Protein AF-A0A9N7Z661-F1 (afdb_monomer_lite)

pLDDT: mean 93.1, std 9.08, range [54.59, 98.69]

Structure (mmCIF, N/CA/C/O backbone):
data_AF-A0A9N7Z661-F1
#
_entry.id   AF-A0A9N7Z661-F1
#
loop_
_atom_site.group_PDB
_atom_site.id
_atom_site.type_symbol
_atom_site.label_atom_id
_atom_site.label_alt_id
_atom_site.label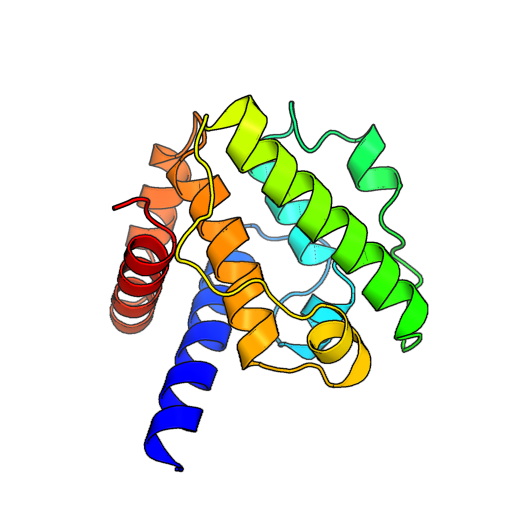_comp_id
_atom_site.label_asym_id
_atom_site.label_entity_id
_atom_site.label_seq_id
_atom_site.pdbx_PDB_ins_code
_atom_site.Cartn_x
_atom_site.Cartn_y
_atom_site.Cartn_z
_atom_site.occupancy
_atom_site.B_iso_or_equiv
_atom_site.auth_seq_id
_atom_site.auth_comp_id
_atom_site.auth_asym_id
_atom_site.auth_atom_id
_atom_site.pdbx_PDB_model_num
ATOM 1 N N . MET A 1 1 ? 18.258 19.732 -6.410 1.00 54.59 1 MET A N 1
ATOM 2 C CA . MET A 1 1 ? 17.556 18.615 -7.072 1.00 54.59 1 MET A CA 1
ATOM 3 C C . MET A 1 1 ? 17.837 17.339 -6.294 1.00 54.59 1 MET A C 1
ATOM 5 O O . MET A 1 1 ? 16.892 16.806 -5.746 1.00 54.59 1 MET A O 1
ATOM 9 N N . GLU A 1 2 ? 19.112 17.013 -6.052 1.00 55.97 2 GLU A N 1
ATOM 10 C CA . GLU A 1 2 ? 19.570 15.851 -5.256 1.00 55.97 2 GLU A CA 1
ATOM 11 C C . GLU A 1 2 ? 18.875 15.681 -3.888 1.00 55.97 2 GLU A C 1
ATOM 13 O O . GLU A 1 2 ? 18.360 14.616 -3.585 1.00 55.97 2 GLU A O 1
ATOM 18 N N . GLN A 1 3 ? 18.728 16.753 -3.103 1.00 57.50 3 GLN A N 1
ATOM 19 C CA . GLN A 1 3 ? 18.139 16.670 -1.755 1.00 57.50 3 GLN A CA 1
ATOM 20 C C . GLN A 1 3 ? 16.642 16.283 -1.724 1.00 57.50 3 GLN A C 1
ATOM 22 O O . GLN A 1 3 ? 16.152 15.809 -0.706 1.00 57.50 3 GLN A O 1
ATOM 27 N N . MET A 1 4 ? 15.901 16.509 -2.817 1.00 59.56 4 MET A N 1
ATOM 28 C CA . MET A 1 4 ? 14.478 16.147 -2.927 1.00 59.56 4 MET A CA 1
ATOM 29 C C . MET A 1 4 ? 14.307 14.684 -3.356 1.00 59.56 4 MET A C 1
ATOM 31 O O . MET A 1 4 ? 13.328 14.040 -2.981 1.00 59.56 4 MET A O 1
ATOM 35 N N . ASP A 1 5 ? 15.254 14.172 -4.138 1.00 61.59 5 ASP A N 1
ATOM 36 C CA . ASP A 1 5 ? 15.250 12.791 -4.616 1.00 61.59 5 ASP A CA 1
ATOM 37 C C . ASP A 1 5 ? 15.665 11.828 -3.488 1.00 61.59 5 ASP A C 1
ATOM 39 O O . ASP A 1 5 ? 15.065 10.761 -3.340 1.00 61.59 5 ASP A O 1
ATOM 43 N N . ASP A 1 6 ? 16.571 12.260 -2.602 1.00 72.25 6 ASP A N 1
ATOM 44 C CA . ASP A 1 6 ? 16.937 11.527 -1.381 1.00 72.25 6 ASP A CA 1
ATOM 45 C C . ASP A 1 6 ? 15.733 11.324 -0.446 1.00 72.25 6 ASP A C 1
ATOM 47 O O . ASP A 1 6 ? 15.473 10.213 0.009 1.00 72.25 6 ASP A O 1
ATOM 51 N N . VAL A 1 7 ? 14.939 12.373 -0.197 1.00 75.56 7 VAL A N 1
ATOM 52 C CA . VAL A 1 7 ? 13.771 12.302 0.707 1.00 75.56 7 VAL A CA 1
ATOM 53 C C . VAL A 1 7 ? 12.714 11.322 0.192 1.00 75.56 7 VAL A C 1
ATOM 55 O O . VAL A 1 7 ? 12.142 10.555 0.966 1.00 75.56 7 VAL A O 1
ATOM 58 N N . LYS A 1 8 ? 12.459 11.316 -1.119 1.00 78.00 8 LYS A N 1
ATOM 59 C CA . LYS A 1 8 ? 11.474 10.413 -1.735 1.00 78.00 8 LYS A CA 1
ATOM 60 C C . LYS A 1 8 ? 11.941 8.959 -1.735 1.00 78.00 8 LYS A C 1
ATOM 62 O O . LYS A 1 8 ? 11.125 8.058 -1.563 1.00 78.00 8 LYS A O 1
ATOM 67 N N . THR A 1 9 ? 13.243 8.742 -1.895 1.00 84.75 9 THR A N 1
ATOM 68 C CA . THR A 1 9 ? 13.846 7.408 -1.806 1.00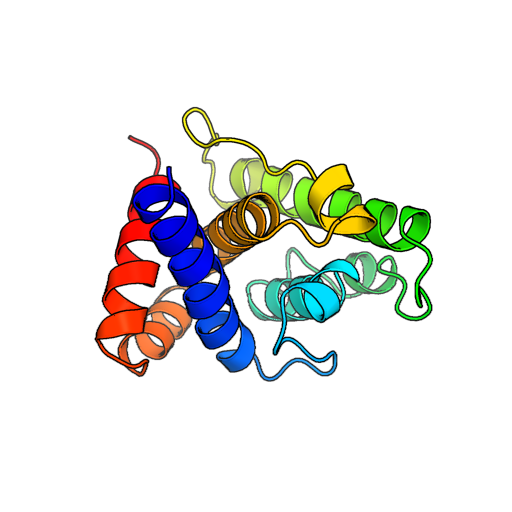 84.75 9 THR A CA 1
ATOM 69 C C . THR A 1 9 ? 13.733 6.866 -0.379 1.00 84.75 9 THR A C 1
ATOM 71 O O . THR A 1 9 ? 13.222 5.767 -0.178 1.00 84.75 9 THR A O 1
ATOM 74 N N . VAL A 1 10 ? 14.055 7.690 0.624 1.00 93.19 10 VAL A N 1
ATOM 75 C CA . VAL A 1 10 ? 13.899 7.340 2.047 1.00 93.19 10 VAL A CA 1
ATOM 76 C C . VAL A 1 10 ? 12.447 6.997 2.399 1.00 93.19 10 VAL A C 1
ATOM 78 O O . VAL A 1 10 ? 12.209 6.072 3.180 1.00 93.19 10 VAL A O 1
ATOM 81 N N . LEU A 1 11 ? 11.467 7.701 1.820 1.00 94.44 11 LEU A N 1
ATOM 82 C CA . LEU A 1 11 ? 10.047 7.397 2.009 1.00 94.44 11 LEU A CA 1
ATOM 83 C C . LEU A 1 11 ? 9.706 5.970 1.568 1.00 94.44 11 LEU A C 1
ATOM 85 O O . LEU A 1 11 ? 9.192 5.193 2.372 1.00 94.44 11 LEU A O 1
ATOM 89 N N . VAL A 1 12 ? 9.976 5.616 0.308 1.00 95.88 12 VAL A N 1
ATOM 90 C CA . VAL A 1 12 ? 9.593 4.293 -0.211 1.00 95.88 12 VAL A CA 1
ATOM 91 C C . VAL A 1 12 ? 10.352 3.169 0.492 1.00 95.88 12 VAL A C 1
ATOM 93 O O . VAL A 1 12 ? 9.749 2.149 0.811 1.00 95.88 12 VAL A O 1
ATOM 96 N N . GLU A 1 13 ? 11.630 3.368 0.819 1.00 96.38 13 GLU A N 1
ATOM 97 C CA . GLU A 1 13 ? 12.434 2.396 1.568 1.00 96.38 13 GLU A CA 1
ATOM 98 C C . GLU A 1 13 ? 11.883 2.168 2.982 1.00 96.38 13 GLU A C 1
ATOM 100 O O . GLU A 1 13 ? 11.725 1.027 3.416 1.00 96.38 13 GLU A O 1
ATOM 105 N N . SER A 1 14 ? 11.500 3.238 3.683 1.00 97.56 14 SER A N 1
ATOM 106 C CA . SER A 1 14 ? 10.907 3.138 5.024 1.00 97.56 14 SER A CA 1
ATOM 107 C C . SER A 1 14 ? 9.547 2.434 4.994 1.00 97.56 14 SER A C 1
ATOM 109 O O . SER A 1 14 ? 9.238 1.617 5.864 1.00 97.56 14 SER A O 1
ATOM 111 N N . LEU A 1 15 ? 8.733 2.710 3.972 1.00 97.88 15 LEU A N 1
ATOM 112 C CA . LEU A 1 15 ? 7.441 2.049 3.783 1.00 97.88 15 LEU A CA 1
ATOM 113 C C . LEU A 1 15 ? 7.589 0.584 3.357 1.00 97.88 15 LEU A C 1
ATOM 115 O O . LEU A 1 15 ? 6.756 -0.238 3.733 1.00 97.88 15 LEU A O 1
ATOM 119 N N . ILE A 1 16 ? 8.655 0.237 2.633 1.00 97.94 16 ILE A N 1
ATOM 120 C CA . ILE A 1 16 ? 9.034 -1.151 2.348 1.00 97.94 16 ILE A CA 1
ATOM 121 C C . ILE A 1 16 ? 9.347 -1.896 3.652 1.00 97.94 16 ILE A C 1
ATOM 123 O O . ILE A 1 16 ? 8.807 -2.979 3.872 1.00 97.94 16 ILE A O 1
ATOM 127 N N . VAL A 1 17 ? 10.150 -1.308 4.547 1.00 97.94 17 VAL A N 1
ATOM 128 C CA . VAL A 1 17 ? 10.456 -1.905 5.862 1.00 97.94 17 VAL A CA 1
ATOM 129 C C . VAL A 1 17 ? 9.179 -2.139 6.670 1.00 97.94 17 VAL A C 1
ATOM 131 O O . VAL A 1 17 ? 9.000 -3.204 7.259 1.00 97.94 17 VAL A O 1
ATOM 134 N N . TRP A 1 18 ? 8.250 -1.180 6.664 1.00 98.06 18 TRP A N 1
ATOM 135 C CA . TRP A 1 18 ? 6.940 -1.372 7.282 1.00 98.06 18 TRP A CA 1
ATOM 136 C C . TRP A 1 18 ? 6.143 -2.508 6.618 1.00 98.06 18 TRP A C 1
ATOM 138 O O . TRP A 1 18 ? 5.609 -3.366 7.320 1.00 98.06 18 TRP A O 1
ATOM 148 N N . LEU A 1 19 ? 6.089 -2.572 5.285 1.00 98.06 19 LEU A N 1
ATOM 149 C CA . LEU A 1 19 ? 5.342 -3.607 4.563 1.00 98.06 19 LEU A CA 1
ATOM 150 C C . LEU A 1 19 ? 5.889 -5.020 4.834 1.00 98.06 19 LEU A C 1
ATOM 152 O O . LEU A 1 19 ? 5.121 -5.977 4.917 1.00 98.06 19 LEU A O 1
ATOM 156 N N . GLN A 1 20 ? 7.196 -5.163 5.050 1.00 97.88 20 GLN A N 1
ATOM 157 C CA . GLN A 1 20 ? 7.816 -6.448 5.396 1.00 97.88 20 GLN A CA 1
ATOM 158 C C . GLN A 1 20 ? 7.285 -7.045 6.704 1.00 97.88 20 GLN A C 1
ATOM 160 O O . GLN A 1 20 ? 7.305 -8.265 6.870 1.00 97.88 20 GLN A O 1
ATOM 165 N N . THR A 1 21 ? 6.742 -6.226 7.611 1.00 97.75 21 THR A N 1
ATOM 166 C CA . THR A 1 21 ? 6.152 -6.712 8.872 1.00 97.75 21 THR A CA 1
ATOM 167 C C . THR A 1 21 ? 4.944 -7.631 8.660 1.00 97.75 21 THR A C 1
ATOM 169 O O . THR A 1 21 ? 4.641 -8.453 9.525 1.00 97.75 21 THR A O 1
ATOM 172 N N . PHE A 1 22 ? 4.300 -7.565 7.488 1.00 97.31 22 PHE A N 1
ATOM 173 C CA . PHE A 1 22 ? 3.200 -8.452 7.102 1.00 97.31 22 PHE A CA 1
ATOM 174 C C . PHE A 1 22 ? 3.656 -9.873 6.745 1.00 97.31 22 PHE A C 1
ATOM 176 O O . PHE A 1 22 ? 2.812 -10.757 6.611 1.00 97.31 22 PHE A O 1
ATOM 183 N N . ASN A 1 23 ? 4.965 -10.116 6.579 1.00 96.44 23 ASN A N 1
ATOM 184 C CA . ASN A 1 23 ? 5.526 -11.428 6.232 1.00 96.44 23 ASN A CA 1
ATOM 185 C C . ASN A 1 23 ? 4.782 -12.099 5.059 1.00 96.44 23 ASN A C 1
ATOM 187 O O . ASN A 1 23 ? 4.379 -13.263 5.127 1.00 96.44 23 ASN A O 1
ATOM 191 N N . THR A 1 24 ? 4.540 -11.328 3.997 1.00 96.25 24 THR A N 1
ATOM 192 C CA . THR A 1 24 ? 3.810 -11.781 2.812 1.00 96.25 24 THR A CA 1
ATOM 193 C C . THR A 1 24 ? 4.552 -12.909 2.099 1.00 96.25 24 THR A C 1
ATOM 195 O O . THR A 1 24 ? 5.777 -12.989 2.136 1.00 96.25 24 THR A O 1
ATOM 198 N N . ALA A 1 25 ? 3.812 -13.784 1.414 1.00 95.50 25 ALA A N 1
ATOM 199 C CA . ALA A 1 25 ? 4.421 -14.873 0.651 1.00 95.50 25 ALA A CA 1
ATOM 200 C C . ALA A 1 25 ? 5.215 -14.350 -0.557 1.00 95.50 25 ALA A C 1
ATOM 202 O O . ALA A 1 25 ? 6.233 -14.930 -0.929 1.00 95.50 25 ALA A O 1
ATOM 203 N N . ALA A 1 26 ? 4.743 -13.264 -1.176 1.00 95.38 26 ALA A N 1
ATOM 204 C CA . ALA A 1 26 ? 5.498 -12.554 -2.197 1.00 95.38 26 ALA A CA 1
ATOM 205 C C . ALA A 1 26 ? 6.574 -11.658 -1.556 1.00 95.38 26 ALA A C 1
ATOM 207 O O . ALA A 1 26 ? 6.306 -11.039 -0.520 1.00 95.38 26 ALA A O 1
ATOM 208 N N . PRO A 1 27 ? 7.766 -11.562 -2.170 1.00 94.50 27 PRO A N 1
ATOM 209 C CA . PRO A 1 27 ? 8.843 -10.724 -1.664 1.00 94.50 27 PRO A CA 1
ATOM 210 C C . PRO A 1 27 ? 8.490 -9.233 -1.771 1.00 94.50 27 PRO A C 1
ATOM 212 O O . PRO A 1 27 ? 7.746 -8.811 -2.658 1.00 94.50 27 PRO A O 1
ATOM 215 N N . CYS A 1 28 ? 9.015 -8.441 -0.838 1.00 95.25 28 CYS A N 1
ATOM 216 C CA . CYS A 1 28 ? 8.805 -6.995 -0.753 1.00 95.25 28 CYS A CA 1
ATOM 217 C C . CYS A 1 28 ? 10.036 -6.286 -0.167 1.00 95.25 28 CYS A C 1
ATOM 219 O O . CYS A 1 28 ? 9.942 -5.513 0.778 1.00 95.25 28 CYS A O 1
ATOM 221 N N . THR A 1 29 ? 11.221 -6.591 -0.684 1.00 94.56 29 THR A N 1
ATOM 222 C CA . THR A 1 29 ? 12.503 -6.011 -0.252 1.00 94.56 29 THR A CA 1
ATOM 223 C C . THR A 1 29 ? 12.979 -4.859 -1.118 1.00 94.56 29 THR A C 1
ATOM 225 O O . THR A 1 29 ? 13.731 -4.012 -0.642 1.00 94.56 29 THR A O 1
ATOM 228 N N . THR A 1 30 ? 12.509 -4.785 -2.361 1.00 95.00 30 THR A N 1
ATOM 229 C CA . THR A 1 30 ? 12.862 -3.719 -3.301 1.00 95.00 30 THR A CA 1
ATOM 230 C C . THR A 1 30 ? 11.621 -3.128 -3.959 1.00 95.00 30 THR A C 1
ATOM 232 O O . THR A 1 30 ? 10.563 -3.758 -4.005 1.00 95.00 30 THR A O 1
ATOM 235 N N . VAL A 1 31 ? 11.757 -1.923 -4.519 1.00 94.75 31 VAL A N 1
ATOM 236 C CA . VAL A 1 31 ? 10.684 -1.278 -5.294 1.00 94.75 31 VAL A CA 1
ATOM 237 C C . VAL A 1 31 ? 10.249 -2.158 -6.470 1.00 94.75 31 VAL A C 1
ATOM 239 O O . VAL A 1 31 ? 9.057 -2.292 -6.735 1.00 94.75 31 VAL A O 1
ATOM 242 N N . GLU A 1 32 ? 11.200 -2.821 -7.131 1.00 94.81 32 GLU A N 1
ATOM 243 C CA . GLU A 1 32 ? 10.934 -3.680 -8.284 1.00 94.81 32 GLU A CA 1
ATOM 244 C C . GLU A 1 32 ? 10.034 -4.874 -7.934 1.00 94.81 32 GLU A C 1
ATOM 246 O O . GLU A 1 32 ? 9.106 -5.192 -8.680 1.00 94.81 32 GLU A O 1
ATOM 251 N N . GLU A 1 33 ? 10.217 -5.483 -6.761 1.00 94.62 33 GLU A N 1
ATOM 252 C CA . GLU A 1 33 ? 9.374 -6.593 -6.294 1.00 94.62 33 GLU A CA 1
ATOM 253 C C . GLU A 1 33 ? 7.921 -6.155 -6.032 1.00 94.62 33 GLU A C 1
ATOM 255 O O . GLU A 1 33 ? 6.972 -6.904 -6.306 1.00 94.62 33 GLU A O 1
ATOM 260 N N . LEU A 1 34 ? 7.722 -4.909 -5.587 1.00 95.19 34 LEU A N 1
ATOM 261 C CA . LEU A 1 34 ? 6.393 -4.343 -5.342 1.00 95.19 34 LEU A CA 1
ATOM 262 C C . LEU A 1 34 ? 5.594 -4.093 -6.621 1.00 95.19 34 LEU A C 1
ATOM 264 O O . LEU A 1 34 ? 4.361 -4.124 -6.580 1.00 95.19 34 LEU A O 1
ATOM 268 N N . THR A 1 35 ? 6.266 -3.893 -7.759 1.00 96.44 35 THR A N 1
ATOM 269 C CA . THR A 1 35 ? 5.610 -3.579 -9.043 1.00 96.44 35 THR A CA 1
ATOM 270 C C . THR A 1 35 ? 4.628 -4.658 -9.495 1.00 96.44 35 THR A C 1
ATOM 272 O O . THR A 1 35 ? 3.686 -4.380 -10.234 1.00 96.44 35 THR A O 1
ATOM 275 N N . THR A 1 36 ? 4.792 -5.893 -9.013 1.00 96.69 36 THR A N 1
ATOM 276 C CA . THR A 1 36 ? 3.868 -7.005 -9.275 1.00 96.69 36 THR A CA 1
ATOM 277 C C . THR A 1 36 ? 2.475 -6.785 -8.672 1.00 96.69 36 THR A C 1
ATOM 279 O O . THR A 1 36 ? 1.495 -7.365 -9.148 1.00 96.69 36 THR A O 1
ATOM 282 N N . GLY A 1 37 ? 2.377 -5.966 -7.619 1.00 97.06 37 GLY A N 1
ATOM 283 C CA . GLY A 1 37 ? 1.174 -5.756 -6.814 1.00 97.06 37 GLY A CA 1
ATOM 284 C C . GLY A 1 37 ? 0.817 -6.927 -5.892 1.00 97.06 37 GLY A C 1
ATOM 285 O O . GLY A 1 37 ? -0.131 -6.811 -5.118 1.00 97.06 37 GLY A O 1
ATOM 286 N N . VAL A 1 38 ? 1.559 -8.041 -5.933 1.00 98.00 38 VAL A N 1
ATOM 287 C CA . VAL A 1 38 ? 1.210 -9.268 -5.201 1.00 98.00 38 VAL A CA 1
ATOM 288 C C . VAL A 1 38 ? 1.421 -9.089 -3.698 1.00 98.00 38 VAL A C 1
ATOM 290 O O . VAL A 1 38 ? 0.475 -9.282 -2.937 1.00 98.00 38 VAL A O 1
ATOM 293 N N . ALA A 1 39 ? 2.609 -8.658 -3.261 1.00 98.06 39 ALA A N 1
ATOM 294 C CA . ALA A 1 39 ? 2.883 -8.428 -1.838 1.00 98.06 39 ALA A CA 1
ATOM 295 C C . ALA A 1 39 ? 1.932 -7.378 -1.239 1.00 98.06 39 ALA A C 1
ATOM 297 O O . ALA A 1 39 ? 1.346 -7.597 -0.182 1.00 98.06 39 ALA A O 1
ATOM 298 N N . ILE A 1 40 ? 1.679 -6.288 -1.973 1.00 98.19 40 ILE A N 1
ATOM 299 C CA . ILE A 1 40 ? 0.726 -5.246 -1.564 1.00 98.19 40 ILE A CA 1
ATOM 300 C C . ILE A 1 40 ? -0.683 -5.827 -1.392 1.00 98.19 40 ILE A C 1
ATOM 302 O O . ILE A 1 40 ? -1.335 -5.574 -0.383 1.00 98.19 40 ILE A O 1
ATOM 306 N N . SER A 1 41 ? -1.151 -6.641 -2.344 1.00 98.56 41 SER A N 1
ATOM 307 C CA . SER A 1 41 ? -2.478 -7.257 -2.243 1.00 98.56 41 SER A CA 1
ATOM 308 C C . SER A 1 41 ? -2.605 -8.230 -1.067 1.00 98.56 41 SER A C 1
ATOM 310 O O . SER A 1 41 ? -3.637 -8.257 -0.402 1.00 98.56 41 SER A O 1
ATOM 312 N N . GLN A 1 42 ? -1.540 -8.973 -0.758 1.00 98.56 42 GLN A N 1
ATOM 313 C CA . GLN A 1 42 ? -1.495 -9.877 0.392 1.00 98.56 42 GLN A CA 1
ATOM 314 C C . GLN A 1 42 ? -1.520 -9.104 1.716 1.00 98.56 42 GLN A C 1
ATOM 316 O O . GLN A 1 42 ? -2.223 -9.508 2.639 1.00 98.56 42 GLN A O 1
ATOM 321 N N . ALA A 1 43 ? -0.803 -7.981 1.805 1.00 98.56 43 ALA A N 1
ATOM 322 C CA . ALA A 1 43 ? -0.855 -7.103 2.971 1.00 98.56 43 ALA A CA 1
ATOM 323 C C . ALA A 1 43 ? -2.252 -6.485 3.151 1.00 98.56 43 ALA A C 1
ATOM 325 O O . ALA A 1 43 ? -2.784 -6.500 4.255 1.00 98.56 43 ALA A O 1
ATOM 326 N N . LEU A 1 44 ? -2.895 -6.023 2.072 1.00 98.69 44 LEU A N 1
ATOM 327 C CA . LEU A 1 44 ? -4.271 -5.510 2.115 1.00 98.69 44 LEU A CA 1
ATOM 328 C C . LEU A 1 44 ? -5.279 -6.559 2.599 1.00 98.69 44 LEU A C 1
ATOM 330 O O . LEU A 1 44 ? -6.084 -6.267 3.480 1.00 98.69 44 LEU A O 1
ATOM 334 N N . HIS A 1 45 ? -5.182 -7.793 2.099 1.00 98.62 45 HIS A N 1
ATOM 335 C CA . HIS A 1 45 ? -5.984 -8.911 2.601 1.00 98.62 45 HIS A CA 1
ATOM 336 C C . HIS A 1 45 ? -5.757 -9.156 4.100 1.00 98.62 45 HIS A C 1
ATOM 338 O O . HIS A 1 45 ? -6.701 -9.408 4.844 1.00 98.62 45 HIS A O 1
ATOM 344 N N . GLN A 1 46 ? -4.516 -9.025 4.579 1.00 98.31 46 GLN A N 1
ATOM 345 C CA . GLN A 1 46 ? -4.234 -9.103 6.010 1.00 98.31 46 GLN A CA 1
ATOM 346 C C . GLN A 1 46 ? -4.790 -7.918 6.802 1.00 98.31 46 GLN A C 1
ATOM 348 O O . GLN A 1 46 ? -5.129 -8.144 7.958 1.00 98.31 46 GLN A O 1
ATOM 353 N N . ILE A 1 47 ? -4.881 -6.709 6.229 1.00 98.25 47 ILE A N 1
ATOM 354 C CA . ILE A 1 47 ? -5.430 -5.491 6.865 1.00 98.25 47 ILE A CA 1
ATOM 355 C C . ILE A 1 47 ? -6.922 -5.638 7.136 1.00 98.25 47 ILE A C 1
ATOM 357 O O . ILE A 1 47 ? -7.374 -5.439 8.267 1.00 98.25 47 ILE A O 1
ATOM 361 N N . ASP A 1 48 ? -7.680 -6.032 6.122 1.00 97.94 48 ASP A N 1
ATOM 362 C CA . ASP A 1 48 ? -9.115 -6.257 6.247 1.00 97.94 48 ASP A CA 1
ATOM 363 C C . ASP A 1 48 ? -9.559 -7.383 5.300 1.00 97.94 48 ASP A C 1
ATOM 365 O O . ASP A 1 48 ? -9.882 -7.122 4.139 1.00 97.94 48 ASP A O 1
ATOM 369 N N . PRO A 1 49 ? -9.593 -8.640 5.775 1.00 97.44 49 PRO A N 1
ATOM 370 C CA . PRO A 1 49 ? -9.975 -9.778 4.944 1.00 97.44 49 PRO A CA 1
ATOM 371 C C . PRO A 1 49 ? -11.469 -9.798 4.600 1.00 97.44 49 PRO A C 1
ATOM 373 O O . PRO A 1 49 ? -11.867 -10.568 3.728 1.00 97.44 49 PRO A O 1
ATOM 376 N N . ALA A 1 50 ? -12.306 -8.994 5.271 1.00 97.12 50 ALA A N 1
ATOM 377 C CA . ALA A 1 50 ? -13.721 -8.884 4.929 1.00 97.12 50 ALA A CA 1
ATOM 378 C C . ALA A 1 50 ? -13.927 -8.004 3.688 1.00 97.12 50 ALA A C 1
ATOM 380 O O . ALA A 1 50 ? -14.827 -8.275 2.895 1.00 97.12 50 ALA A O 1
ATOM 381 N N . TRP A 1 51 ? -13.088 -6.979 3.511 1.00 98.12 51 TRP A N 1
ATOM 382 C CA . TRP A 1 51 ? -13.123 -6.101 2.341 1.00 98.12 51 TRP A CA 1
ATOM 383 C C . TRP A 1 51 ? -12.222 -6.582 1.202 1.00 98.12 51 TRP A C 1
ATOM 385 O O . TRP A 1 51 ? -12.650 -6.733 0.057 1.00 98.12 51 TRP A O 1
ATOM 395 N N . PHE A 1 52 ? -10.956 -6.841 1.515 1.00 98.19 52 PHE A N 1
ATOM 396 C CA . PHE A 1 52 ? -9.952 -7.321 0.573 1.00 98.19 52 PHE A CA 1
ATOM 397 C C . PHE A 1 52 ? -9.998 -8.848 0.502 1.00 98.19 52 PHE A C 1
ATOM 399 O O . PHE A 1 52 ? -8.999 -9.506 0.765 1.00 98.19 52 PHE A O 1
ATOM 406 N N . ASP A 1 53 ? -11.164 -9.415 0.198 1.00 98.31 53 ASP A N 1
ATOM 407 C CA . ASP A 1 53 ? -11.452 -10.846 0.340 1.00 98.31 53 ASP A CA 1
ATOM 408 C C . ASP A 1 53 ? -10.653 -11.770 -0.608 1.00 98.31 53 ASP A C 1
ATOM 410 O O . ASP A 1 53 ? -9.951 -11.335 -1.528 1.00 98.31 53 ASP A O 1
ATOM 414 N N . ASP A 1 54 ? -10.777 -13.087 -0.402 1.00 98.12 54 ASP A N 1
ATOM 415 C CA . ASP A 1 54 ? -10.146 -14.108 -1.255 1.00 98.12 54 ASP A CA 1
ATOM 416 C C . ASP A 1 54 ? -10.571 -13.994 -2.730 1.00 98.12 54 ASP A C 1
ATOM 418 O O . ASP A 1 54 ? -9.798 -14.293 -3.647 1.00 98.12 54 ASP A O 1
ATOM 422 N N . GLY A 1 55 ? -11.810 -13.558 -2.977 1.00 98.12 55 GLY A N 1
ATOM 423 C CA . GLY A 1 55 ? -12.373 -13.401 -4.313 1.00 98.12 55 GLY A CA 1
ATOM 424 C C . GLY A 1 55 ? -11.742 -12.247 -5.090 1.00 98.12 55 GLY A C 1
ATOM 425 O O . GLY A 1 55 ? -11.572 -12.345 -6.309 1.00 98.12 55 GLY A O 1
ATOM 426 N N . TRP A 1 56 ? -11.383 -11.163 -4.409 1.00 98.38 56 TRP A N 1
ATOM 427 C CA . TRP A 1 56 ? -10.595 -10.067 -4.948 1.00 98.38 56 TRP A CA 1
ATOM 428 C C . TRP A 1 56 ? -9.124 -10.457 -5.078 1.00 98.38 56 TRP A C 1
ATOM 430 O O . TRP A 1 56 ? -8.555 -10.286 -6.162 1.00 98.38 56 TRP A O 1
ATOM 440 N N . LEU A 1 57 ? -8.528 -11.027 -4.027 1.00 98.19 57 LEU A N 1
ATOM 441 C CA . LEU A 1 57 ? -7.119 -11.417 -4.009 1.00 98.19 57 LEU A CA 1
ATOM 442 C C . LEU A 1 57 ? -6.802 -12.402 -5.145 1.00 98.19 57 LEU A C 1
ATOM 444 O O . LEU A 1 57 ? -5.819 -12.228 -5.863 1.00 98.19 57 LEU A O 1
ATOM 448 N N . GLY A 1 58 ? -7.695 -13.363 -5.409 1.00 97.69 58 GLY A N 1
ATOM 449 C CA . GLY A 1 58 ? -7.578 -14.314 -6.519 1.00 97.69 58 GLY A CA 1
ATOM 450 C C . GLY A 1 58 ? -7.614 -13.690 -7.925 1.00 97.69 58 GLY A C 1
ATOM 451 O O . GLY A 1 58 ? -7.305 -14.366 -8.906 1.00 97.69 58 GLY A O 1
ATOM 452 N N . ARG A 1 59 ? -7.967 -12.402 -8.065 1.00 97.62 59 ARG A N 1
ATOM 453 C CA . ARG A 1 59 ? -7.902 -11.664 -9.344 1.00 97.62 59 ARG A CA 1
ATOM 454 C C . ARG A 1 59 ? -6.528 -11.050 -9.599 1.00 97.62 59 ARG A C 1
ATOM 456 O O . ARG A 1 59 ? -6.304 -10.550 -10.712 1.00 97.62 59 ARG A O 1
ATOM 463 N N . ILE A 1 60 ? -5.646 -11.023 -8.603 1.00 98.19 60 ILE A N 1
ATOM 464 C CA . ILE A 1 60 ? -4.271 -10.543 -8.730 1.00 98.19 60 ILE A CA 1
ATOM 465 C C . ILE A 1 60 ? -3.429 -11.674 -9.318 1.00 98.19 60 ILE A C 1
ATOM 467 O O . ILE A 1 60 ? -3.362 -12.771 -8.772 1.00 98.19 60 ILE A O 1
ATOM 471 N N . LYS A 1 61 ? -2.811 -11.420 -10.474 1.00 96.56 61 LYS A N 1
ATOM 472 C CA . LYS A 1 61 ? -1.972 -12.421 -11.143 1.00 96.56 61 LYS A CA 1
ATOM 473 C C . LYS A 1 61 ? -0.612 -12.498 -10.467 1.00 96.56 61 LYS A C 1
ATOM 475 O O . LYS A 1 61 ? -0.003 -11.458 -10.232 1.00 96.56 61 LYS A O 1
ATOM 480 N N . THR A 1 62 ? -0.130 -13.704 -10.203 1.00 94.19 62 THR A N 1
ATOM 481 C CA . THR A 1 62 ? 1.194 -13.937 -9.609 1.00 94.19 62 THR A CA 1
ATOM 482 C C . THR A 1 62 ? 2.265 -14.217 -10.665 1.00 94.19 62 THR A C 1
ATOM 484 O O . THR A 1 62 ? 3.431 -13.914 -10.446 1.00 94.19 62 THR A O 1
ATOM 487 N N . ASP A 1 63 ? 1.867 -14.718 -11.832 1.00 92.31 63 ASP A N 1
ATOM 488 C CA . ASP A 1 63 ? 2.693 -15.060 -12.994 1.00 92.31 63 ASP A CA 1
ATOM 489 C C . ASP A 1 63 ? 2.858 -13.869 -13.954 1.00 92.31 63 ASP A C 1
ATOM 491 O O . ASP A 1 63 ? 2.530 -13.931 -15.140 1.00 92.31 63 ASP A O 1
ATOM 495 N N . VAL A 1 64 ? 3.303 -12.728 -13.421 1.00 89.94 64 VAL A N 1
ATOM 496 C CA . VAL A 1 64 ? 3.413 -11.475 -14.193 1.00 89.94 64 VAL A CA 1
ATOM 497 C C . VAL A 1 64 ? 4.826 -11.151 -14.677 1.00 89.94 64 VAL A C 1
ATOM 499 O O . VAL A 1 64 ? 4.951 -10.214 -15.467 1.00 89.94 64 VAL A O 1
ATOM 502 N N . ASP A 1 65 ? 5.837 -11.929 -14.261 1.00 86.44 65 ASP A N 1
ATOM 503 C CA . ASP A 1 65 ? 7.270 -11.810 -14.595 1.00 86.44 65 ASP A CA 1
ATOM 504 C C . ASP A 1 65 ? 7.690 -10.352 -14.871 1.00 86.44 65 ASP A C 1
ATOM 506 O O . ASP A 1 65 ? 7.396 -9.471 -14.065 1.00 86.44 65 ASP A O 1
ATOM 510 N N . ASP A 1 66 ? 8.297 -10.063 -16.025 1.00 89.50 66 ASP A N 1
ATOM 511 C CA . ASP A 1 66 ? 8.681 -8.710 -16.458 1.00 89.50 66 ASP A CA 1
ATOM 512 C C . ASP A 1 66 ? 7.614 -8.024 -17.328 1.00 89.50 66 ASP A C 1
ATOM 514 O O . ASP A 1 66 ? 7.848 -6.989 -17.957 1.00 89.50 66 ASP A O 1
ATOM 518 N N . ASN A 1 67 ? 6.402 -8.581 -17.392 1.00 95.56 67 ASN A N 1
ATOM 519 C CA . ASN A 1 67 ? 5.331 -8.017 -18.201 1.00 95.56 67 ASN A CA 1
ATOM 520 C C . ASN A 1 67 ? 4.681 -6.826 -17.487 1.00 95.56 67 ASN A C 1
ATOM 522 O O . ASN A 1 67 ? 3.664 -6.959 -16.799 1.00 95.56 67 ASN A O 1
ATOM 526 N N . TRP A 1 68 ? 5.234 -5.635 -17.721 1.00 95.88 68 TRP A N 1
ATOM 527 C CA . TRP A 1 68 ? 4.761 -4.384 -17.123 1.00 95.88 68 TRP A CA 1
ATOM 528 C C . TRP A 1 68 ? 3.261 -4.131 -17.337 1.00 95.88 68 TRP A C 1
ATOM 530 O O . TRP A 1 68 ? 2.601 -3.570 -16.470 1.00 95.88 68 TRP A O 1
ATOM 540 N N . ARG A 1 69 ? 2.656 -4.609 -18.437 1.00 96.94 69 ARG A N 1
ATOM 541 C CA . ARG A 1 69 ? 1.206 -4.458 -18.658 1.00 96.94 69 ARG A CA 1
ATOM 542 C C . ARG A 1 69 ? 0.383 -5.303 -17.693 1.00 96.94 69 ARG A C 1
ATOM 544 O O . ARG A 1 69 ? -0.695 -4.880 -17.275 1.00 96.94 69 ARG A O 1
ATOM 551 N N . LEU A 1 70 ? 0.854 -6.503 -17.354 1.00 97.50 70 LEU A N 1
ATOM 552 C CA . LEU A 1 70 ? 0.202 -7.346 -16.352 1.00 97.50 70 LEU A CA 1
ATOM 553 C C . LEU A 1 70 ? 0.402 -6.777 -14.945 1.00 97.50 70 LEU A C 1
ATOM 555 O O . LEU A 1 70 ? -0.582 -6.674 -14.211 1.00 97.50 70 LEU A O 1
ATOM 559 N N . LYS A 1 71 ? 1.620 -6.321 -14.627 1.00 98.00 71 LYS A N 1
ATOM 560 C CA . LYS A 1 71 ? 1.934 -5.562 -13.405 1.00 98.00 71 LYS A CA 1
ATOM 561 C C . LYS A 1 71 ? 0.997 -4.360 -13.238 1.00 98.00 71 LYS A C 1
ATOM 563 O O . LYS A 1 71 ? 0.261 -4.274 -12.260 1.00 98.00 71 LYS A O 1
ATOM 568 N N . MET A 1 72 ? 0.897 -3.507 -14.260 1.00 98.12 72 MET A N 1
ATOM 569 C CA . MET A 1 72 ? -0.000 -2.347 -14.281 1.00 98.12 72 MET A CA 1
ATOM 570 C C . MET A 1 72 ? -1.461 -2.742 -14.037 1.00 98.12 72 MET A C 1
ATOM 572 O O . MET A 1 72 ? -2.171 -2.077 -13.288 1.00 98.12 72 MET A O 1
ATOM 576 N N . ASN A 1 73 ? -1.937 -3.827 -14.654 1.00 98.12 73 ASN A N 1
ATOM 577 C CA . ASN A 1 73 ? -3.308 -4.297 -14.455 1.00 98.12 73 ASN A CA 1
ATOM 578 C C . ASN A 1 73 ? -3.571 -4.772 -13.020 1.00 98.12 73 ASN A C 1
ATOM 580 O O . ASN A 1 73 ? -4.685 -4.592 -12.528 1.00 98.12 73 ASN A O 1
ATOM 584 N N . ASN A 1 74 ? -2.587 -5.378 -12.354 1.00 98.50 74 ASN A N 1
ATOM 585 C CA . ASN A 1 74 ? -2.691 -5.698 -10.932 1.00 98.50 74 ASN A CA 1
ATOM 586 C C . ASN A 1 74 ? -2.746 -4.417 -10.092 1.00 98.50 74 ASN A C 1
ATOM 588 O O . ASN A 1 74 ? -3.675 -4.253 -9.305 1.00 98.50 74 ASN A O 1
ATOM 592 N N . LEU A 1 75 ? -1.822 -3.479 -10.315 1.00 98.50 75 LEU A N 1
ATOM 593 C CA . LEU A 1 75 ? -1.757 -2.222 -9.563 1.00 98.50 75 LEU A CA 1
ATOM 594 C C . LEU A 1 75 ? -3.018 -1.364 -9.732 1.00 98.50 75 LEU A C 1
ATOM 596 O O . LEU A 1 75 ? -3.480 -0.770 -8.765 1.00 98.50 75 LEU A O 1
ATOM 600 N N . LYS A 1 76 ? -3.647 -1.364 -10.916 1.00 98.38 76 LYS A N 1
ATOM 601 C CA . LYS A 1 76 ? -4.956 -0.720 -11.130 1.00 98.38 76 LYS A CA 1
ATOM 602 C C . LYS A 1 76 ? -6.053 -1.308 -10.244 1.00 98.38 76 LYS A C 1
ATOM 604 O O . LYS A 1 76 ? -6.848 -0.557 -9.695 1.00 98.38 76 LYS A O 1
ATOM 609 N N . LYS A 1 77 ? -6.100 -2.636 -10.091 1.00 98.50 77 LYS A N 1
ATOM 610 C CA . LYS A 1 77 ? -7.077 -3.301 -9.207 1.00 98.50 77 LYS A CA 1
ATOM 611 C C . LYS A 1 77 ? -6.809 -2.990 -7.740 1.00 98.50 77 LYS A C 1
ATOM 613 O O . LYS A 1 77 ? -7.760 -2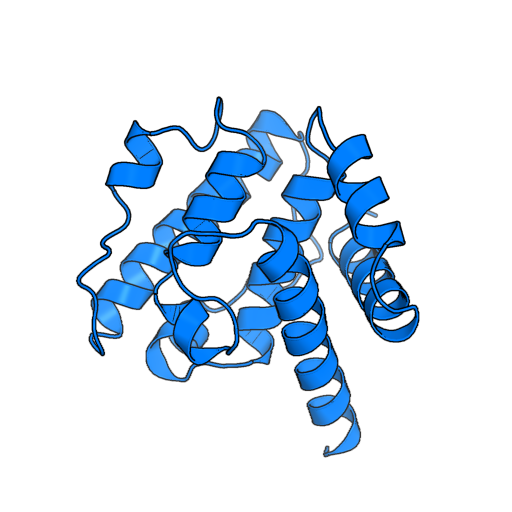.814 -6.988 1.00 98.50 77 LYS A O 1
ATOM 618 N N . VAL A 1 78 ? -5.533 -2.949 -7.351 1.00 98.56 78 VAL A N 1
ATOM 619 C CA . VAL A 1 78 ? -5.107 -2.568 -5.999 1.00 98.56 78 VAL A CA 1
ATOM 620 C C . VAL A 1 78 ? -5.544 -1.142 -5.700 1.00 98.56 78 VAL A C 1
ATOM 622 O O . VAL A 1 78 ? -6.284 -0.931 -4.747 1.00 98.56 78 VAL A O 1
ATOM 625 N N . LEU A 1 79 ? -5.157 -0.184 -6.546 1.00 97.75 79 LEU A N 1
ATOM 626 C CA . LEU A 1 79 ? -5.495 1.220 -6.352 1.00 97.75 79 LEU A CA 1
ATOM 627 C C . LEU A 1 79 ? -7.011 1.431 -6.304 1.00 97.75 79 LEU A C 1
ATOM 629 O O . LEU A 1 79 ? -7.486 2.109 -5.402 1.00 97.75 79 LEU A O 1
ATOM 633 N N . GLN A 1 80 ? -7.767 0.805 -7.213 1.00 97.44 80 GLN A N 1
ATOM 634 C CA . GLN A 1 80 ? -9.228 0.902 -7.212 1.00 97.44 80 GLN A CA 1
ATOM 635 C C . GLN A 1 80 ? -9.834 0.405 -5.893 1.00 97.44 80 GLN A C 1
ATOM 637 O O . GLN A 1 80 ? -10.581 1.142 -5.265 1.00 97.44 80 GLN A O 1
ATOM 642 N N . MET A 1 81 ? -9.467 -0.794 -5.425 1.00 97.94 81 MET A N 1
ATOM 643 C CA . MET A 1 81 ? -10.013 -1.320 -4.165 1.00 97.94 81 MET A CA 1
ATOM 644 C C . MET A 1 81 ? -9.630 -0.489 -2.945 1.00 97.94 81 MET A C 1
ATOM 646 O O . MET A 1 81 ? -10.397 -0.423 -1.988 1.00 97.94 81 MET A O 1
ATOM 650 N N . VAL A 1 82 ? -8.444 0.120 -2.959 1.00 97.31 82 VAL A N 1
ATOM 651 C CA . VAL A 1 82 ? -8.006 1.041 -1.909 1.00 97.31 82 VAL A CA 1
ATOM 652 C C . VAL A 1 82 ? -8.866 2.302 -1.926 1.00 97.31 82 VAL A C 1
ATOM 654 O O . VAL A 1 82 ? -9.372 2.692 -0.882 1.00 97.31 82 VAL A O 1
ATOM 657 N N . VAL A 1 83 ? -9.095 2.906 -3.095 1.00 94.88 83 VAL A N 1
ATOM 658 C CA . VAL A 1 83 ? -9.986 4.072 -3.233 1.00 94.88 83 VAL A CA 1
ATOM 659 C C . VAL A 1 83 ? -11.392 3.743 -2.729 1.00 94.88 83 VAL A C 1
ATOM 661 O O . VAL A 1 83 ? -11.957 4.503 -1.944 1.00 94.88 83 VAL A O 1
ATOM 664 N N . ASP A 1 84 ? -11.933 2.593 -3.127 1.00 96.19 84 ASP A N 1
ATOM 665 C CA . ASP A 1 84 ? -13.262 2.150 -2.705 1.00 96.19 84 ASP A CA 1
ATOM 666 C C . ASP A 1 84 ? -13.303 1.917 -1.184 1.00 96.19 84 ASP A C 1
ATOM 668 O O . ASP A 1 84 ? -14.242 2.348 -0.525 1.00 96.19 84 ASP A O 1
ATOM 672 N N . TYR A 1 85 ? -12.247 1.346 -0.591 1.00 97.19 85 TYR A N 1
ATOM 673 C CA . TYR A 1 85 ? -12.132 1.180 0.863 1.00 97.19 85 TYR A CA 1
ATOM 674 C C . TYR A 1 85 ? -12.164 2.519 1.611 1.00 97.19 85 TYR A C 1
ATOM 676 O O . TYR A 1 85 ? -12.863 2.665 2.615 1.00 97.19 85 TYR A O 1
ATOM 684 N N . TYR A 1 86 ? -11.429 3.519 1.121 1.00 94.56 86 TYR A N 1
ATOM 685 C CA . TYR A 1 86 ? -11.443 4.861 1.704 1.00 94.56 86 TYR A CA 1
ATOM 686 C C . TYR A 1 86 ? -12.844 5.479 1.668 1.00 94.56 86 TYR A C 1
ATOM 688 O O . TYR A 1 86 ? -13.327 5.973 2.689 1.00 94.56 86 TYR A O 1
ATOM 696 N N . ASN A 1 87 ? -13.524 5.388 0.528 1.00 93.38 87 ASN A N 1
ATOM 697 C CA . ASN A 1 87 ? -14.843 5.986 0.353 1.00 93.38 87 ASN A CA 1
ATOM 698 C C . ASN A 1 87 ? -15.940 5.240 1.125 1.00 93.38 87 ASN A C 1
ATOM 700 O O . ASN A 1 87 ? -16.755 5.868 1.799 1.00 93.38 87 ASN A O 1
ATOM 704 N N . GLU A 1 88 ? -15.977 3.912 1.029 1.00 95.69 88 GLU A N 1
ATOM 705 C CA . GLU A 1 88 ? -17.104 3.098 1.495 1.00 95.69 88 GLU A CA 1
ATOM 706 C C . GLU A 1 88 ? -16.930 2.590 2.928 1.00 95.69 88 GLU A C 1
ATOM 708 O O . GLU A 1 88 ? -17.910 2.518 3.670 1.00 95.69 88 GLU A O 1
ATOM 713 N N . VAL A 1 89 ? -15.698 2.266 3.340 1.00 95.25 89 VAL A N 1
ATOM 714 C CA . VAL A 1 89 ? -15.419 1.730 4.682 1.00 95.25 89 VAL A CA 1
ATOM 715 C C . VAL A 1 89 ? -14.960 2.829 5.629 1.00 95.25 89 VAL A C 1
ATOM 717 O O . VAL A 1 89 ? -15.471 2.940 6.743 1.00 95.25 89 VAL A O 1
ATOM 720 N N . LEU A 1 90 ? -14.010 3.665 5.201 1.00 92.50 90 LEU A N 1
ATOM 721 C CA . LEU A 1 90 ? -13.492 4.740 6.053 1.00 92.50 90 LEU A CA 1
ATOM 722 C C . LEU A 1 90 ? -14.380 5.991 6.032 1.00 92.50 90 LEU A C 1
ATOM 724 O O . LEU A 1 90 ? -14.271 6.817 6.939 1.00 92.50 90 LEU A O 1
ATOM 728 N N . GLY A 1 91 ? -15.250 6.135 5.026 1.00 91.00 91 GLY A N 1
ATOM 729 C CA . GLY A 1 91 ? -16.082 7.325 4.841 1.00 91.00 91 GLY A CA 1
ATOM 730 C C . GLY A 1 91 ? -15.253 8.591 4.605 1.00 91.00 91 GLY A C 1
ATOM 731 O O . GLY A 1 91 ? -15.632 9.666 5.068 1.00 91.00 91 GLY A O 1
ATOM 732 N N . GLN A 1 92 ? -14.091 8.456 3.961 1.00 85.25 92 GLN A N 1
ATOM 733 C CA . GLN A 1 92 ? -13.115 9.522 3.748 1.00 85.25 92 GLN A CA 1
ATOM 734 C C . GLN A 1 92 ? -12.802 9.673 2.265 1.00 85.25 92 GLN A C 1
ATOM 736 O O . GLN A 1 92 ? -12.337 8.735 1.624 1.00 85.25 92 GLN A O 1
ATOM 741 N N . GLU A 1 93 ? -12.985 10.884 1.747 1.00 80.62 93 GLU A N 1
ATOM 742 C CA . GLU A 1 93 ? -12.532 11.239 0.407 1.00 80.62 93 GLU A CA 1
ATOM 743 C C . GLU A 1 93 ? -11.048 11.630 0.445 1.00 80.62 93 GLU A C 1
ATOM 745 O O . GLU A 1 93 ? -10.600 12.373 1.324 1.00 80.62 93 GLU A O 1
ATOM 750 N N . ILE A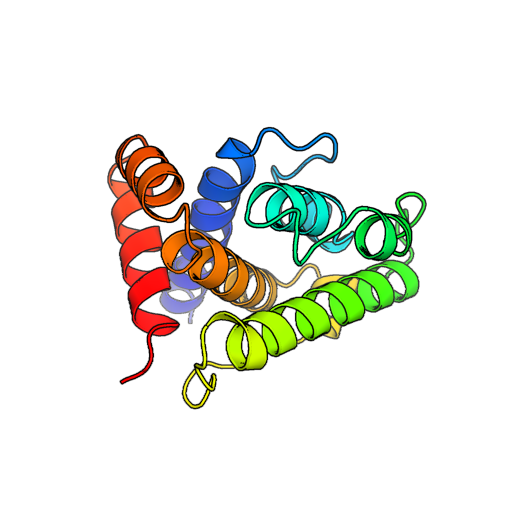 1 94 ? -10.271 11.115 -0.507 1.00 79.25 94 ILE A N 1
ATOM 751 C CA . ILE A 1 94 ? -8.866 11.486 -0.685 1.00 79.25 94 ILE A CA 1
ATOM 752 C C . ILE A 1 94 ? -8.819 12.699 -1.622 1.00 79.25 94 ILE A C 1
ATOM 754 O O . ILE A 1 94 ? -8.840 12.549 -2.844 1.00 79.25 94 ILE A O 1
ATOM 758 N N . SER A 1 95 ? -8.779 13.900 -1.043 1.00 72.94 95 SER A N 1
ATOM 759 C CA . SER A 1 95 ? -8.911 15.159 -1.799 1.00 72.94 95 SER A CA 1
ATOM 760 C C . SER A 1 95 ? -7.575 15.864 -2.060 1.00 72.94 95 SER A C 1
ATOM 762 O O . SER A 1 95 ? -7.360 16.385 -3.152 1.00 72.94 95 SER A O 1
ATOM 764 N N . ASP A 1 96 ? -6.662 15.841 -1.083 1.00 79.25 96 ASP A N 1
ATOM 765 C CA . ASP A 1 96 ? -5.424 16.643 -1.094 1.00 79.25 96 ASP A CA 1
ATOM 766 C C . ASP A 1 96 ? -4.141 15.809 -1.283 1.00 79.25 96 ASP A C 1
ATOM 768 O O . ASP A 1 96 ? -3.030 16.335 -1.203 1.00 79.25 96 ASP A O 1
ATOM 772 N N . PHE A 1 97 ? -4.272 14.506 -1.556 1.00 84.19 97 PHE A N 1
ATOM 773 C CA . PHE A 1 97 ? -3.135 13.605 -1.752 1.00 84.19 97 PHE A CA 1
ATOM 774 C C . PHE A 1 97 ? -2.896 13.309 -3.244 1.00 84.19 97 PHE A C 1
ATOM 776 O O . PHE A 1 97 ? -3.844 12.975 -3.962 1.00 84.19 97 PHE A O 1
ATOM 783 N N . PRO A 1 98 ? -1.647 13.390 -3.742 1.00 87.69 98 PRO A N 1
ATOM 784 C CA . PRO A 1 98 ? -1.343 13.069 -5.130 1.00 87.69 98 PRO A CA 1
ATOM 785 C C . PRO A 1 98 ? -1.531 11.571 -5.407 1.00 87.69 98 PRO A C 1
ATOM 787 O O . PRO A 1 98 ? -0.834 10.727 -4.846 1.00 87.69 98 PRO A O 1
ATOM 790 N N . TRP A 1 99 ? -2.444 11.243 -6.320 1.00 90.75 99 TRP A N 1
ATOM 791 C CA . TRP A 1 99 ? -2.688 9.864 -6.742 1.00 90.75 99 TRP A CA 1
ATOM 792 C C . TRP A 1 99 ? -1.446 9.238 -7.400 1.00 90.75 99 TRP A C 1
ATOM 794 O O . TRP A 1 99 ? -0.818 9.897 -8.232 1.00 90.75 99 TRP A O 1
ATOM 804 N N . PRO A 1 100 ? -1.098 7.978 -7.068 1.00 94.44 100 PRO A N 1
ATOM 805 C CA . PRO A 1 100 ? 0.051 7.308 -7.661 1.00 94.44 100 PRO A CA 1
ATOM 806 C C . PRO A 1 100 ? -0.191 6.987 -9.141 1.00 94.44 100 PRO A C 1
ATOM 808 O O . PRO A 1 100 ? -1.220 6.406 -9.504 1.00 94.44 100 PRO A O 1
ATOM 811 N N . ASP A 1 101 ? 0.786 7.291 -9.994 1.00 96.94 101 ASP A N 1
ATOM 812 C CA . ASP A 1 101 ? 0.777 6.844 -11.387 1.00 96.94 101 ASP A CA 1
ATOM 813 C C . ASP A 1 101 ? 1.245 5.385 -11.488 1.00 96.94 101 ASP A C 1
ATOM 815 O O . ASP A 1 101 ? 2.433 5.061 -11.555 1.00 96.94 101 ASP A O 1
ATOM 819 N N . VAL A 1 102 ? 0.275 4.473 -11.533 1.00 96.69 102 VAL A N 1
ATOM 8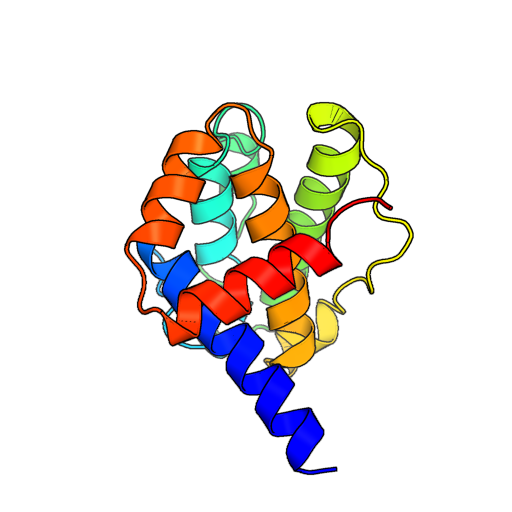20 C CA . VAL A 1 102 ? 0.529 3.030 -11.634 1.00 96.69 102 VAL A CA 1
ATOM 821 C C . VAL A 1 102 ? 1.255 2.618 -12.920 1.00 96.69 102 VAL A C 1
ATOM 823 O O . VAL A 1 102 ? 1.828 1.528 -12.945 1.00 96.69 102 VAL A O 1
ATOM 826 N N . ALA A 1 103 ? 1.245 3.438 -13.979 1.00 96.81 103 ALA A N 1
ATOM 827 C CA . ALA A 1 103 ? 2.030 3.162 -15.178 1.00 96.81 103 ALA A CA 1
ATOM 828 C C . ALA A 1 103 ? 3.524 3.325 -14.874 1.00 96.81 103 ALA A C 1
ATOM 830 O O . ALA A 1 103 ? 4.288 2.389 -15.115 1.00 96.81 103 ALA A O 1
ATOM 831 N N . LEU A 1 104 ? 3.909 4.437 -14.235 1.00 97.25 104 LEU A N 1
ATOM 832 C CA . LEU A 1 104 ? 5.287 4.695 -13.801 1.00 97.25 104 LEU A CA 1
ATOM 833 C C . LEU A 1 104 ? 5.778 3.655 -12.784 1.00 97.25 104 LEU A C 1
ATOM 835 O O . LEU A 1 104 ? 6.900 3.165 -12.911 1.00 97.25 104 LEU A O 1
ATOM 839 N N . VAL A 1 105 ? 4.926 3.239 -11.839 1.00 96.75 105 VAL A N 1
ATOM 840 C CA . VAL A 1 105 ? 5.256 2.132 -10.922 1.00 96.75 105 VAL A CA 1
ATOM 841 C C . VAL A 1 105 ? 5.536 0.850 -11.708 1.00 96.75 105 VAL A C 1
ATOM 843 O O . VAL A 1 105 ? 6.541 0.187 -11.481 1.00 96.75 105 VAL A O 1
ATOM 846 N N . SER A 1 106 ? 4.659 0.486 -12.646 1.00 96.38 106 SER A N 1
ATOM 847 C CA . SER A 1 106 ? 4.749 -0.804 -13.339 1.00 96.38 106 SER A CA 1
ATOM 848 C C . SER A 1 106 ? 5.857 -0.905 -14.389 1.00 96.38 106 SER A C 1
ATOM 850 O O . SER A 1 106 ? 6.391 -1.995 -14.586 1.00 96.38 106 SER A O 1
ATOM 852 N N . GLU A 1 107 ? 6.152 0.189 -15.097 1.00 96.12 107 GLU A N 1
ATOM 853 C CA . GLU A 1 107 ? 7.067 0.210 -16.245 1.00 96.12 107 GLU A CA 1
ATOM 854 C C . GLU A 1 107 ? 8.473 0.670 -15.855 1.00 96.12 107 GLU A C 1
ATOM 856 O O . GLU A 1 107 ? 9.454 0.199 -16.429 1.00 96.12 107 GLU A O 1
ATOM 861 N N . HIS A 1 108 ? 8.580 1.561 -14.867 1.00 95.94 108 HIS A N 1
ATOM 862 C CA . HIS A 1 108 ? 9.847 2.183 -14.483 1.00 95.94 108 HIS A CA 1
ATOM 863 C C . HIS A 1 108 ? 10.261 1.905 -13.040 1.00 95.94 108 HIS A C 1
ATOM 865 O O . HIS A 1 108 ? 11.313 2.390 -12.629 1.00 95.94 108 HIS A O 1
ATOM 871 N N . SER A 1 109 ? 9.471 1.137 -12.279 1.00 95.19 109 SER A N 1
ATOM 872 C CA . SER A 1 109 ? 9.710 0.919 -10.847 1.00 95.19 109 SER A CA 1
ATOM 873 C C . SER A 1 109 ? 9.914 2.251 -10.115 1.00 95.19 109 SER A C 1
ATOM 875 O O . SER A 1 109 ? 10.817 2.381 -9.292 1.00 95.19 109 SER A O 1
ATOM 877 N N . ASP A 1 110 ? 9.117 3.268 -10.472 1.00 96.25 110 ASP A N 1
ATOM 878 C CA . ASP A 1 110 ? 9.328 4.631 -9.988 1.00 96.25 110 ASP A CA 1
ATOM 879 C C . ASP A 1 110 ? 9.180 4.685 -8.452 1.00 96.25 110 ASP A C 1
ATOM 881 O O . ASP A 1 110 ? 8.110 4.342 -7.927 1.00 96.25 110 ASP A O 1
ATOM 885 N N . PRO A 1 111 ? 10.227 5.088 -7.706 1.00 94.62 111 PRO A N 1
ATOM 886 C CA . PRO A 1 111 ? 10.211 5.059 -6.246 1.00 94.62 111 PRO A CA 1
ATOM 887 C C . PRO A 1 111 ? 9.224 6.067 -5.652 1.00 94.62 111 PRO A C 1
ATOM 889 O O . PRO A 1 111 ? 8.658 5.819 -4.589 1.00 94.62 111 PRO A O 1
ATOM 892 N N . VAL A 1 112 ? 8.968 7.181 -6.339 1.00 94.88 112 VAL A N 1
ATOM 893 C CA . VAL A 1 112 ? 8.073 8.243 -5.870 1.00 94.88 112 VAL A CA 1
ATOM 894 C C . VAL A 1 112 ? 6.627 7.775 -5.946 1.00 94.88 112 VAL A C 1
ATOM 896 O O . VAL A 1 112 ? 5.889 7.862 -4.964 1.00 94.88 112 VAL A O 1
ATOM 899 N N . GLU A 1 113 ? 6.228 7.240 -7.097 1.00 96.62 113 GLU A N 1
ATOM 900 C CA . GLU A 1 113 ? 4.869 6.734 -7.297 1.00 96.62 113 GLU A CA 1
ATOM 901 C C . GLU A 1 113 ? 4.618 5.459 -6.477 1.00 96.62 113 GLU A C 1
ATOM 903 O O . GLU A 1 113 ? 3.521 5.261 -5.949 1.00 96.62 113 GLU A O 1
ATOM 908 N N . SER A 1 114 ? 5.651 4.633 -6.278 1.00 97.00 114 SER A N 1
ATOM 909 C CA . SER A 1 114 ? 5.585 3.466 -5.388 1.00 97.00 114 SER A CA 1
ATOM 910 C C . SER A 1 114 ? 5.405 3.882 -3.930 1.00 97.00 114 SER A C 1
ATOM 912 O O . SER A 1 114 ? 4.562 3.319 -3.232 1.00 97.00 114 SER A O 1
ATOM 914 N N . GLY A 1 115 ? 6.141 4.904 -3.481 1.00 96.38 115 GLY A N 1
ATOM 915 C CA . GLY A 1 115 ? 5.975 5.499 -2.159 1.00 96.38 115 GLY A CA 1
ATOM 916 C C . GLY A 1 115 ? 4.541 5.972 -1.940 1.00 96.38 115 GLY A C 1
ATOM 917 O O . GLY A 1 115 ? 3.905 5.549 -0.979 1.00 96.38 115 GLY A O 1
ATOM 918 N N . ARG A 1 116 ? 3.981 6.743 -2.881 1.00 96.06 116 ARG A N 1
ATOM 919 C CA . ARG A 1 116 ? 2.587 7.215 -2.803 1.00 96.06 116 ARG A CA 1
ATOM 920 C C . ARG A 1 116 ? 1.579 6.081 -2.703 1.00 96.06 116 ARG A C 1
ATOM 922 O O . ARG A 1 116 ? 0.651 6.153 -1.899 1.00 96.06 116 ARG A O 1
ATOM 929 N N . LEU A 1 117 ? 1.761 5.026 -3.498 1.00 97.56 117 LEU A N 1
ATOM 930 C CA . LEU A 1 117 ? 0.901 3.851 -3.422 1.00 97.56 117 LEU A CA 1
ATOM 931 C C . LEU A 1 117 ? 0.956 3.234 -2.020 1.00 97.56 117 LEU A C 1
ATOM 933 O O . LEU A 1 117 ? -0.095 3.015 -1.423 1.00 97.56 117 LEU A O 1
ATOM 937 N N . LEU A 1 118 ? 2.155 3.016 -1.470 1.00 97.81 118 LEU A N 1
ATOM 938 C CA . LEU A 1 118 ? 2.332 2.470 -0.122 1.00 97.81 118 LEU A CA 1
ATOM 939 C C . LEU A 1 118 ? 1.766 3.380 0.977 1.00 97.81 118 LEU A C 1
ATOM 941 O O . LEU A 1 118 ? 1.236 2.861 1.958 1.00 97.81 118 LEU A O 1
ATOM 945 N N . GLN A 1 119 ? 1.815 4.707 0.822 1.00 96.88 119 GLN A N 1
ATOM 946 C CA . GLN A 1 119 ? 1.196 5.638 1.774 1.00 96.88 119 GLN A CA 1
ATOM 947 C C . GLN A 1 119 ? -0.318 5.420 1.877 1.00 96.88 119 GLN A C 1
ATOM 949 O O . GLN A 1 119 ? -0.863 5.425 2.981 1.00 96.88 119 GLN A O 1
ATOM 954 N N . LEU A 1 120 ? -1.001 5.168 0.754 1.00 96.50 120 LEU A N 1
ATOM 955 C CA . LEU A 1 120 ? -2.430 4.841 0.767 1.00 96.50 120 LEU A CA 1
ATOM 956 C C . LEU A 1 120 ? -2.698 3.516 1.500 1.00 96.50 120 LEU A C 1
ATOM 958 O O . LEU A 1 120 ? -3.625 3.433 2.302 1.00 96.50 120 LEU A O 1
ATOM 962 N N . ILE A 1 121 ? -1.854 2.497 1.296 1.00 97.50 121 ILE A N 1
ATOM 963 C CA . ILE A 1 121 ? -1.976 1.201 1.995 1.00 97.50 121 ILE A CA 1
ATOM 964 C C . ILE A 1 121 ? -1.777 1.367 3.505 1.00 97.50 121 ILE A C 1
ATOM 966 O O . ILE A 1 121 ? -2.540 0.829 4.309 1.00 97.50 121 ILE A O 1
ATOM 970 N N . LEU A 1 122 ? -0.765 2.141 3.897 1.00 97.31 122 LEU A N 1
ATOM 971 C CA . LEU A 1 122 ? -0.502 2.497 5.286 1.00 97.31 122 LEU A CA 1
ATOM 972 C C . LEU A 1 122 ? -1.702 3.215 5.906 1.00 97.31 122 LEU A C 1
ATOM 974 O O . LEU A 1 122 ? -2.104 2.898 7.026 1.00 97.31 122 LEU A O 1
ATOM 978 N N . GLY A 1 123 ? -2.314 4.140 5.167 1.00 95.56 123 GLY A N 1
ATOM 979 C CA . GLY A 1 123 ? -3.523 4.825 5.595 1.00 95.56 123 GLY A CA 1
ATOM 980 C C . GLY A 1 123 ? -4.711 3.879 5.807 1.00 95.56 123 GLY A C 1
ATOM 981 O O . GLY A 1 123 ? -5.413 4.031 6.809 1.00 95.56 123 GLY A O 1
ATOM 982 N N . CYS A 1 124 ? -4.883 2.845 4.970 1.00 96.31 124 CYS A N 1
ATOM 983 C CA . CYS A 1 124 ? -5.845 1.769 5.240 1.00 96.31 124 CYS A CA 1
ATOM 984 C C . CYS A 1 124 ? -5.541 1.070 6.575 1.00 96.31 124 CYS A C 1
ATOM 986 O O . CYS A 1 124 ? -6.432 0.934 7.416 1.00 96.31 124 CYS A O 1
ATOM 988 N N . ALA A 1 125 ? -4.285 0.671 6.803 1.00 97.38 125 ALA A N 1
ATOM 989 C CA . ALA A 1 125 ? -3.876 -0.060 8.003 1.00 97.38 125 ALA A CA 1
ATOM 990 C C . ALA A 1 125 ? -4.125 0.734 9.297 1.00 97.38 125 ALA A C 1
ATOM 992 O O . ALA A 1 125 ? -4.678 0.205 10.257 1.00 97.38 125 ALA A O 1
ATOM 993 N N . VAL A 1 126 ? -3.783 2.025 9.335 1.00 96.06 126 VAL A N 1
ATOM 994 C CA . VAL A 1 126 ? -3.910 2.840 10.560 1.00 96.06 126 VAL A CA 1
ATOM 995 C C . VAL A 1 126 ? -5.316 3.401 10.795 1.00 96.06 126 VAL A C 1
ATOM 997 O O . VAL A 1 126 ? -5.560 4.055 11.813 1.00 96.06 126 VAL A O 1
ATOM 1000 N N . ARG A 1 127 ? -6.260 3.142 9.882 1.00 94.50 127 ARG A N 1
ATOM 1001 C CA . ARG A 1 127 ? -7.665 3.573 10.003 1.00 9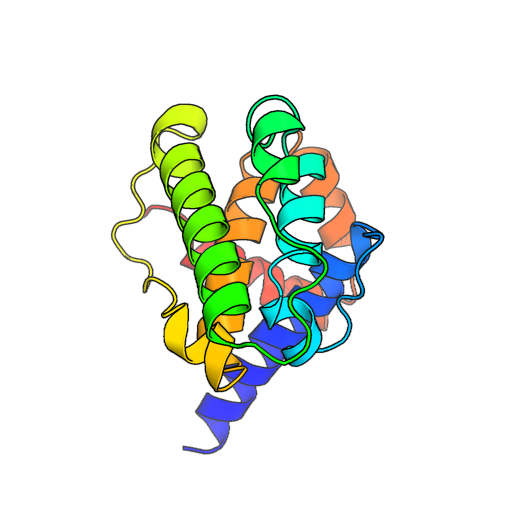4.50 127 ARG A CA 1
ATOM 1002 C C . ARG A 1 127 ? -8.674 2.436 9.998 1.00 94.50 127 ARG A C 1
ATOM 1004 O O . ARG A 1 127 ? -9.818 2.685 10.367 1.00 94.50 127 ARG A O 1
ATOM 1011 N N . CYS A 1 128 ? -8.262 1.218 9.651 1.00 95.12 128 CYS A N 1
ATOM 1012 C CA . CYS A 1 128 ? -9.106 0.033 9.762 1.00 95.12 128 CYS A CA 1
ATOM 1013 C C . CYS A 1 128 ? -9.548 -0.232 11.212 1.00 95.12 128 CYS A C 1
ATOM 1015 O O . CYS A 1 128 ? -9.027 0.344 12.173 1.00 95.12 128 CYS A O 1
ATOM 1017 N N . GLU A 1 129 ? -10.494 -1.152 11.384 1.00 94.38 129 GLU A N 1
ATOM 1018 C CA . GLU A 1 129 ? -10.998 -1.549 12.702 1.00 94.38 129 GLU A CA 1
ATOM 1019 C C . GLU A 1 129 ? -9.872 -2.046 13.630 1.00 94.38 129 GLU A C 1
ATOM 1021 O O . GLU A 1 129 ? -9.814 -1.678 14.805 1.00 94.38 129 GLU A O 1
ATOM 1026 N N . ARG A 1 130 ? -8.903 -2.785 13.072 1.00 95.44 130 ARG A N 1
ATOM 1027 C CA . ARG A 1 130 ? -7.731 -3.334 13.779 1.00 95.44 130 ARG A CA 1
ATOM 1028 C C . ARG A 1 130 ? -6.524 -2.396 13.836 1.00 95.44 130 ARG A C 1
ATOM 1030 O O . ARG A 1 130 ? -5.425 -2.823 14.176 1.00 95.44 130 ARG A O 1
ATOM 1037 N N . LYS A 1 131 ? -6.698 -1.099 13.568 1.00 95.44 131 LYS A N 1
ATOM 1038 C CA . LYS A 1 131 ? -5.602 -0.110 13.521 1.00 95.44 131 LYS A CA 1
ATOM 1039 C C . LYS A 1 131 ? -4.636 -0.135 14.704 1.00 95.44 131 LYS A C 1
ATOM 1041 O O . LYS A 1 131 ? -3.465 0.177 14.527 1.00 95.44 131 LYS A O 1
ATOM 1046 N N . GLN A 1 132 ? -5.100 -0.487 15.907 1.00 97.12 132 GLN A N 1
ATOM 1047 C CA . GLN A 1 132 ? -4.236 -0.555 17.090 1.00 97.12 132 GLN A CA 1
ATOM 1048 C C . GLN A 1 132 ? -3.105 -1.580 16.924 1.00 97.12 132 GLN A C 1
ATOM 1050 O O . GLN A 1 132 ? -1.988 -1.297 17.348 1.00 97.12 132 GLN A O 1
ATOM 1055 N N . GLU A 1 133 ? -3.367 -2.712 16.266 1.00 96.44 133 GLU A N 1
ATOM 1056 C CA . GLU A 1 133 ? -2.364 -3.745 15.981 1.00 96.44 133 GLU A CA 1
ATOM 1057 C C . GLU A 1 133 ? -1.272 -3.187 15.056 1.00 96.44 133 GLU A C 1
ATOM 1059 O O . GLU A 1 133 ? -0.083 -3.266 15.362 1.00 96.44 133 GLU A O 1
ATOM 1064 N N . TYR A 1 134 ? -1.671 -2.519 13.970 1.00 97.12 134 TYR A N 1
ATOM 1065 C CA . TYR A 1 134 ? -0.734 -1.926 13.012 1.00 97.12 134 TYR A CA 1
ATOM 1066 C C . TYR A 1 134 ? 0.047 -0.745 13.591 1.00 97.12 134 TYR A C 1
ATOM 1068 O O . TYR A 1 134 ? 1.241 -0.618 13.335 1.00 97.12 134 TYR A O 1
ATOM 1076 N N . ILE A 1 135 ? -0.586 0.090 14.420 1.00 96.00 135 ILE A N 1
ATOM 1077 C CA . ILE A 1 135 ? 0.102 1.178 15.127 1.00 96.00 135 ILE A CA 1
ATOM 1078 C C . ILE A 1 135 ? 1.158 0.606 16.078 1.00 96.00 135 ILE A C 1
ATOM 1080 O O . ILE A 1 135 ? 2.278 1.109 16.108 1.00 96.00 135 ILE A O 1
ATOM 1084 N N . GLN A 1 136 ? 0.846 -0.461 16.821 1.00 96.44 136 GLN A N 1
ATOM 1085 C CA . GLN A 1 136 ? 1.824 -1.117 17.692 1.00 96.44 136 GLN A CA 1
ATOM 1086 C C . GLN A 1 136 ? 3.003 -1.684 16.901 1.00 96.44 136 GLN A C 1
ATOM 1088 O O . GLN A 1 136 ? 4.139 -1.488 17.318 1.00 96.44 136 GLN A O 1
ATOM 1093 N N . ILE A 1 137 ? 2.757 -2.311 15.747 1.00 95.88 137 ILE A N 1
ATOM 1094 C CA . ILE A 1 137 ? 3.821 -2.788 14.852 1.00 95.88 137 ILE A CA 1
ATOM 1095 C C . ILE A 1 137 ? 4.718 -1.629 14.408 1.00 95.88 137 ILE A C 1
ATOM 1097 O O . ILE A 1 137 ? 5.939 -1.739 14.514 1.00 95.88 137 ILE A O 1
ATOM 1101 N N . ILE A 1 138 ? 4.142 -0.494 13.995 1.00 96.06 138 ILE A N 1
ATOM 1102 C CA . ILE A 1 138 ? 4.917 0.698 13.617 1.00 96.06 138 ILE A CA 1
ATOM 1103 C C . ILE A 1 138 ? 5.814 1.144 14.780 1.00 96.06 138 ILE A C 1
ATOM 1105 O O . ILE A 1 138 ? 6.983 1.437 14.561 1.00 96.06 138 ILE A O 1
ATOM 1109 N N . MET A 1 139 ? 5.322 1.110 16.023 1.00 95.31 139 MET A N 1
ATOM 1110 C CA . MET A 1 139 ? 6.104 1.483 17.215 1.00 95.31 139 MET A CA 1
ATOM 1111 C C . MET A 1 139 ? 7.269 0.527 17.531 1.00 95.31 139 MET A C 1
ATOM 1113 O O . MET A 1 139 ? 8.103 0.853 18.374 1.00 95.31 139 MET A O 1
ATOM 1117 N N . THR A 1 140 ? 7.350 -0.637 16.876 1.00 96.38 140 THR A N 1
ATOM 1118 C CA . THR A 1 140 ? 8.489 -1.569 16.998 1.00 96.38 140 THR A CA 1
ATOM 1119 C C . THR A 1 140 ? 9.579 -1.358 15.947 1.00 96.38 140 THR A C 1
ATOM 1121 O O . THR A 1 140 ? 10.646 -1.961 16.061 1.00 96.38 140 THR A O 1
ATOM 1124 N N . LEU A 1 141 ? 9.332 -0.519 14.934 1.00 97.12 141 LEU A N 1
ATOM 1125 C CA . LEU A 1 141 ? 10.302 -0.225 13.878 1.00 97.12 141 LEU A CA 1
ATOM 1126 C C . LEU A 1 141 ? 11.458 0.638 14.405 1.00 97.12 141 LEU A C 1
ATOM 1128 O O . LEU A 1 141 ? 11.389 1.197 15.499 1.00 97.12 141 LEU A O 1
ATOM 1132 N N . GLU A 1 142 ? 12.526 0.777 13.624 1.00 97.25 142 GLU A N 1
ATOM 1133 C CA . GLU A 1 142 ? 13.602 1.721 13.942 1.00 97.25 142 GLU A CA 1
ATOM 1134 C C . GLU A 1 142 ? 13.064 3.162 14.002 1.00 97.25 142 GLU A C 1
ATOM 1136 O O . GLU A 1 142 ? 12.213 3.537 13.199 1.00 97.25 142 GLU A O 1
ATOM 1141 N N . GLU A 1 143 ? 13.564 3.987 14.928 1.00 96.38 143 GLU A N 1
ATOM 1142 C CA . GLU A 1 143 ? 13.099 5.371 15.136 1.00 96.38 143 GLU A CA 1
ATOM 1143 C C . GLU A 1 143 ? 13.128 6.215 13.847 1.00 96.38 143 GLU A C 1
ATOM 1145 O O . GLU A 1 143 ? 12.195 6.973 13.575 1.00 96.38 143 GLU A O 1
ATOM 1150 N N . SER A 1 144 ? 14.161 6.032 13.020 1.00 95.00 144 SER A N 1
ATOM 1151 C CA . SER A 1 144 ? 14.297 6.673 11.707 1.00 95.00 144 SER A CA 1
ATOM 1152 C C . SER A 1 144 ? 13.123 6.331 10.777 1.00 95.00 144 SER A C 1
ATOM 1154 O O . SER A 1 144 ? 12.524 7.224 10.178 1.00 95.00 144 SER A O 1
ATOM 1156 N N . VAL A 1 145 ? 12.734 5.055 10.727 1.00 96.38 145 VAL A N 1
ATOM 1157 C CA . VAL A 1 145 ? 11.591 4.553 9.953 1.00 96.38 145 VAL A CA 1
ATOM 1158 C C . VAL A 1 145 ? 10.272 5.030 10.561 1.00 96.38 145 VAL A C 1
ATOM 1160 O O . VAL A 1 145 ? 9.387 5.463 9.826 1.00 96.38 145 VAL A O 1
ATOM 1163 N N . GLN A 1 146 ? 10.135 5.010 11.891 1.00 96.12 146 GLN A N 1
ATOM 1164 C CA . GLN A 1 146 ? 8.927 5.485 12.576 1.00 96.12 146 GLN A CA 1
ATOM 1165 C C . GLN A 1 146 ? 8.599 6.930 12.207 1.00 96.12 146 GLN A C 1
ATOM 1167 O O . GLN A 1 146 ? 7.446 7.230 11.897 1.00 96.12 146 GLN A O 1
ATOM 1172 N N . LEU A 1 147 ? 9.603 7.813 12.205 1.00 94.75 147 LEU A N 1
ATOM 1173 C CA . LEU A 1 147 ? 9.424 9.220 11.857 1.00 94.75 147 LEU A CA 1
ATOM 1174 C C . LEU A 1 147 ? 8.869 9.375 10.435 1.00 94.75 147 LEU A C 1
ATOM 1176 O O . LEU A 1 147 ? 7.890 10.090 10.231 1.00 94.75 147 LEU A O 1
ATOM 1180 N N . VAL A 1 148 ? 9.452 8.656 9.474 1.00 95.88 148 VAL A N 1
ATOM 1181 C CA . VAL A 1 148 ? 9.018 8.683 8.071 1.00 95.88 148 VAL A CA 1
ATOM 1182 C C . VAL A 1 148 ? 7.597 8.137 7.922 1.00 95.88 148 VAL A C 1
ATOM 1184 O O . VAL A 1 148 ? 6.765 8.754 7.259 1.00 95.88 148 VAL A O 1
ATOM 1187 N N . VAL A 1 149 ? 7.280 7.022 8.586 1.00 94.75 149 VAL A N 1
ATOM 1188 C CA . VAL A 1 149 ? 5.936 6.421 8.585 1.00 94.75 149 VAL A CA 1
ATOM 1189 C C . VAL A 1 149 ? 4.905 7.371 9.211 1.00 94.75 149 VAL A C 1
ATOM 1191 O O . VAL A 1 149 ? 3.800 7.507 8.690 1.00 94.75 149 VAL A O 1
ATOM 1194 N N . MET A 1 150 ? 5.245 8.079 10.291 1.00 93.31 150 MET A N 1
ATOM 1195 C CA . MET A 1 150 ? 4.357 9.076 10.900 1.00 93.31 150 MET A CA 1
ATOM 1196 C C . MET A 1 150 ? 4.078 10.252 9.964 1.00 93.31 150 MET A C 1
ATOM 1198 O O . MET A 1 150 ? 2.919 10.645 9.820 1.00 93.31 150 MET A O 1
ATOM 1202 N N . THR A 1 151 ? 5.108 10.791 9.308 1.00 92.31 151 THR A N 1
ATOM 1203 C CA . THR A 1 151 ? 4.938 11.843 8.295 1.00 92.31 151 THR A CA 1
ATOM 1204 C C . THR A 1 151 ? 4.060 11.350 7.149 1.00 92.31 151 THR A C 1
ATOM 1206 O O . THR A 1 151 ? 3.106 12.028 6.773 1.00 92.31 151 THR A O 1
ATOM 1209 N N . ALA A 1 152 ? 4.292 10.126 6.671 1.00 92.62 152 ALA A N 1
ATOM 1210 C CA . ALA A 1 152 ? 3.480 9.516 5.629 1.00 92.62 152 ALA A CA 1
ATOM 1211 C C . ALA A 1 152 ? 1.993 9.420 6.013 1.00 92.62 152 ALA A C 1
ATOM 1213 O O . ALA A 1 152 ? 1.138 9.730 5.188 1.00 92.62 152 ALA A O 1
ATOM 1214 N N . ILE A 1 153 ? 1.676 9.040 7.259 1.00 90.75 153 ILE A N 1
ATOM 1215 C CA . ILE A 1 153 ? 0.295 8.994 7.775 1.00 90.75 153 ILE A CA 1
ATOM 1216 C C . ILE A 1 153 ? -0.340 10.385 7.780 1.00 90.75 153 ILE A C 1
ATOM 1218 O O . ILE A 1 153 ? -1.517 10.515 7.434 1.00 90.75 153 ILE A O 1
ATOM 1222 N N . GLN A 1 154 ? 0.408 11.412 8.190 1.00 87.94 154 GLN A N 1
ATOM 1223 C CA . GLN A 1 154 ? -0.084 12.791 8.226 1.00 87.94 154 GLN A CA 1
ATOM 1224 C C . GLN A 1 154 ? -0.444 13.293 6.825 1.00 87.94 154 GLN A C 1
ATOM 1226 O O . GLN A 1 154 ? -1.500 13.894 6.664 1.00 87.94 154 GLN A O 1
ATOM 1231 N N . GLU A 1 155 ? 0.367 12.982 5.813 1.00 87.38 155 GLU A N 1
ATOM 1232 C CA . GLU A 1 155 ? 0.128 13.401 4.424 1.00 87.38 155 GLU A CA 1
ATOM 1233 C C . GLU A 1 155 ? -1.124 12.773 3.794 1.00 87.38 155 GLU A C 1
ATOM 1235 O O . GLU A 1 155 ? -1.785 13.416 2.984 1.00 87.38 155 GLU A O 1
ATOM 1240 N N . VAL A 1 156 ? -1.481 11.538 4.168 1.00 84.00 156 VAL A N 1
ATOM 1241 C CA . VAL A 1 156 ? -2.715 10.879 3.688 1.00 84.00 156 VAL A CA 1
ATOM 1242 C C . VAL A 1 156 ? -3.918 11.113 4.608 1.00 84.00 156 VAL A C 1
ATOM 1244 O O . VAL A 1 156 ? -4.972 10.489 4.438 1.00 84.00 156 VAL A O 1
ATOM 1247 N N . SER A 1 157 ? -3.775 11.913 5.667 1.00 75.44 157 SER A N 1
ATOM 1248 C CA . SER A 1 157 ? -4.872 12.233 6.592 1.00 75.44 157 SER A CA 1
ATOM 1249 C C . SER A 1 157 ? -5.758 13.343 6.040 1.00 75.44 157 SER A C 1
ATOM 1251 O O . SER A 1 157 ? -5.223 14.295 5.480 1.00 75.44 157 SER A O 1
ATOM 1253 N N . PRO A 1 158 ? -7.099 13.236 6.166 1.00 62.34 158 PRO A N 1
ATOM 1254 C CA . PRO A 1 158 ? -7.980 14.319 5.761 1.00 62.34 158 PRO A CA 1
ATOM 1255 C C . PRO A 1 158 ? -7.693 15.522 6.664 1.00 62.34 158 PRO A C 1
ATOM 1257 O O . PRO A 1 158 ? -7.434 15.340 7.861 1.00 62.34 158 PRO A O 1
ATOM 1260 N N . SER A 1 159 ? -7.706 16.716 6.078 1.00 55.66 159 SER A N 1
ATOM 1261 C CA . SER A 1 159 ? -7.588 17.985 6.797 1.00 55.66 159 SER A CA 1
ATOM 1262 C C . SER A 1 159 ? -8.837 18.317 7.618 1.00 55.66 159 SER A C 1
ATOM 1264 O O . SER A 1 159 ? -9.942 17.830 7.284 1.00 55.66 159 SER A O 1
#

Foldseek 3Di:
DVVVVVLLLLLLQLLLVLLCVLVAPQDRNALQSCLLVLSVLSLLCVLPCVQSDPVLSVVRDPPCPLVLVSSLVSLVSLLVSLQCCCCPVVVHHQDQADQQDSSCSSNVSDSNSSSSSSLSSLLSCCRGPNNVVSVVSLVPDDPSSNVSSVVSNVRRDDD

Secondary structure (DSSP, 8-state):
-HHHHHHHHHHHHHHHHHHHTT--SS--SSHHHHTTSHHHHHHHHHH-TTTS-HHHHTTS-S--TT-HHHHHHHHHHHHHHHHHIIIIIS-----SSPPP-HHHHHHH--HHHHHHHHHHHHHHHHHSTTHHHHHHHHTTS-HHHHHHHHHHHHHTS--

InterPro domains:
  IPR001715 Calponin homology domain [PS50021] (9-125)
  IPR036872 CH domain superfamily [G3DSA:1.10.418.10] (4-157)
  IPR043936 HOOK, N-terminal [PF19047] (11-155)

Radius of gyration: 14.5 Å; chains: 1; bounding box: 37×34×36 Å

Organism: Pleuronectes platessa (NCBI:txid8262)

Sequence (159 aa):
MEQMDDVKTVLVESLIVWLQTFNTAAPCTTVEELTTGVAISQALHQIDPAWFDDGWLGRIKTDVDDNWRLKMNNLKKVLQMVVDYYNEVLGQEISDFPWPDVALVSEHSDPVESGRLLQLILGCAVRCERKQEYIQIIMTLEESVQLVVMTAIQEVSPS